Protein AF-W4RI88-F1 (afdb_monomer_lite)

Sequence (67 aa):
MLQRRGINSTLYLGTAKDETGKLIAHAWLRSGSYYVSGAEEMNRFTVVSKFSNKKNIEYEEFTNGDY

Organism: NCBI:txid1294265

Secondary structure (DSSP, 8-state):
-TGGGT--EEEEEEEEE-TTS-EEEEEEEEETTEEEES-TTGGGSEEEEEEEE--------------

Foldseek 3Di:
DQVVVVFKKKKWKWWAQDPVRDIDIFIWMDTVPDTDDRVPCPVRTDTPDMDIDHDDPDDDPPPPDDD

InterPro domains:
  IPR032708 Microcin J25-processing protein McjB, C-terminal [PF13471] (1-49)
  IPR053521 Microcin J25-processing enzyme [NF033537] (1-51)

Radius of gyration: 18.59 Å; chains: 1; bounding box: 37×17×65 Å

Structure (mmCIF, N/CA/C/O backbone):
data_AF-W4RI88-F1
#
_entry.id   AF-W4RI88-F1
#
loop_
_atom_site.group_PDB
_atom_site.id
_atom_site.type_symbol
_atom_site.label_atom_id
_atom_site.label_alt_id
_atom_site.label_comp_id
_atom_site.label_asym_id
_atom_site.label_entity_id
_atom_site.label_seq_id
_atom_site.pdbx_PDB_ins_code
_atom_site.Cartn_x
_atom_site.Cartn_y
_atom_site.Cartn_z
_atom_site.occupancy
_atom_site.B_iso_or_equiv
_atom_site.auth_seq_id
_atom_site.auth_c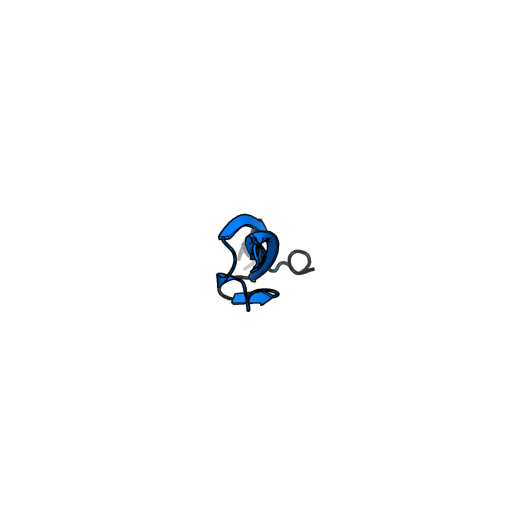omp_id
_atom_site.auth_asym_id
_atom_site.auth_atom_id
_atom_site.pdbx_PDB_model_num
ATOM 1 N N . MET A 1 1 ? 14.498 -7.930 -6.158 1.00 77.69 1 MET A N 1
ATOM 2 C CA . MET A 1 1 ? 14.269 -8.857 -7.299 1.00 77.69 1 MET A CA 1
ATOM 3 C C . MET A 1 1 ? 13.718 -8.150 -8.554 1.00 77.69 1 MET A C 1
ATOM 5 O O . MET A 1 1 ? 14.304 -8.377 -9.605 1.00 77.69 1 MET A O 1
ATOM 9 N N . LEU A 1 2 ? 12.672 -7.301 -8.497 1.00 85.00 2 LEU A N 1
ATOM 10 C CA . LEU A 1 2 ? 12.135 -6.580 -9.683 1.00 85.00 2 LEU A CA 1
ATOM 11 C C . LEU A 1 2 ? 13.064 -5.480 -10.219 1.00 85.00 2 LEU A C 1
ATOM 13 O O . LEU A 1 2 ? 13.401 -5.481 -11.398 1.00 85.00 2 LEU A O 1
ATOM 17 N N . GLN A 1 3 ? 13.570 -4.620 -9.333 1.00 84.31 3 GLN A N 1
ATOM 18 C CA . GLN A 1 3 ? 14.503 -3.544 -9.695 1.00 84.31 3 GLN A CA 1
ATOM 19 C C . GLN A 1 3 ? 15.745 -4.063 -10.447 1.00 84.31 3 GLN A C 1
ATOM 21 O O . GLN A 1 3 ? 16.176 -3.470 -11.431 1.00 84.31 3 GLN A O 1
ATOM 26 N N . ARG A 1 4 ? 16.288 -5.218 -10.030 1.00 86.38 4 ARG A N 1
ATOM 27 C CA . ARG A 1 4 ? 17.439 -5.873 -10.685 1.00 86.38 4 ARG A CA 1
ATOM 28 C C . ARG A 1 4 ? 17.150 -6.295 -12.129 1.00 86.38 4 ARG A C 1
ATOM 30 O O . ARG A 1 4 ? 18.076 -6.371 -12.920 1.00 86.38 4 ARG A O 1
ATOM 37 N N . ARG A 1 5 ? 15.882 -6.547 -12.467 1.00 88.75 5 ARG A N 1
ATOM 38 C CA . ARG A 1 5 ? 15.419 -6.881 -13.824 1.00 88.75 5 ARG A CA 1
ATOM 39 C C . ARG A 1 5 ? 15.000 -5.641 -14.624 1.00 88.75 5 ARG A C 1
ATOM 41 O O . ARG A 1 5 ? 14.413 -5.774 -15.685 1.00 88.75 5 ARG A O 1
ATOM 48 N N . GLY A 1 6 ? 15.262 -4.439 -14.101 1.00 86.19 6 GLY A N 1
ATOM 49 C CA . GLY A 1 6 ? 14.878 -3.177 -14.735 1.00 86.19 6 GLY A CA 1
ATOM 50 C C . GLY A 1 6 ? 13.383 -2.863 -14.674 1.00 86.19 6 GLY A C 1
ATOM 51 O O . GLY A 1 6 ? 12.935 -1.944 -15.348 1.00 86.19 6 GLY A O 1
ATOM 52 N N . ILE A 1 7 ? 12.611 -3.591 -13.864 1.00 89.12 7 ILE A N 1
ATOM 53 C CA . ILE A 1 7 ? 11.169 -3.377 -13.734 1.00 89.12 7 ILE A CA 1
ATOM 54 C C . ILE A 1 7 ? 10.923 -2.325 -12.653 1.00 89.12 7 ILE A C 1
ATOM 56 O O . ILE A 1 7 ? 11.298 -2.515 -11.491 1.00 89.12 7 ILE A O 1
ATOM 60 N N . ASN A 1 8 ? 10.279 -1.224 -13.043 1.00 91.81 8 ASN A N 1
ATOM 61 C CA . ASN A 1 8 ? 9.900 -0.142 -12.139 1.00 91.81 8 ASN A CA 1
ATOM 62 C C . ASN A 1 8 ? 8.863 -0.622 -11.128 1.00 91.81 8 ASN A C 1
ATOM 64 O O . ASN A 1 8 ? 7.837 -1.185 -11.501 1.00 91.81 8 ASN A O 1
ATOM 68 N N . SER A 1 9 ? 9.092 -0.348 -9.847 1.00 92.94 9 SER A N 1
ATOM 69 C CA . SER A 1 9 ? 8.167 -0.762 -8.793 1.00 92.94 9 SER A CA 1
ATOM 70 C C . SER A 1 9 ? 8.079 0.261 -7.671 1.00 92.94 9 SER A C 1
ATOM 72 O O . SER A 1 9 ? 9.061 0.933 -7.353 1.00 92.94 9 SER A O 1
ATOM 74 N N . THR A 1 10 ? 6.916 0.325 -7.035 1.00 95.75 10 THR A N 1
ATOM 75 C CA . THR A 1 10 ? 6.651 1.123 -5.843 1.00 95.75 10 THR A CA 1
ATOM 76 C C . THR A 1 10 ? 6.222 0.202 -4.704 1.00 95.75 10 THR A C 1
ATOM 78 O O . THR A 1 10 ? 5.240 -0.529 -4.842 1.00 95.75 10 THR A O 1
ATOM 81 N N . LEU A 1 11 ? 6.948 0.244 -3.589 1.00 96.44 11 LEU A N 1
ATOM 82 C CA . LEU A 1 11 ? 6.592 -0.412 -2.333 1.00 96.44 11 LEU A CA 1
ATOM 83 C C . LEU A 1 11 ? 5.737 0.543 -1.497 1.00 96.44 11 LEU A C 1
ATOM 85 O O . LEU A 1 11 ? 6.142 1.677 -1.249 1.00 96.44 11 LEU A O 1
ATOM 89 N N . TYR A 1 12 ? 4.572 0.082 -1.067 1.00 98.12 12 TYR A N 1
ATOM 90 C CA . TYR A 1 12 ? 3.658 0.798 -0.186 1.00 98.12 12 TYR A CA 1
ATOM 91 C C . TYR A 1 12 ? 3.741 0.181 1.202 1.00 98.12 12 TYR A C 1
ATOM 93 O O . TYR A 1 12 ? 3.727 -1.043 1.319 1.00 98.12 12 TYR A O 1
ATOM 101 N N . LEU A 1 13 ? 3.806 1.023 2.230 1.00 98.25 13 LEU A N 1
ATOM 102 C CA . LEU A 1 13 ? 3.702 0.619 3.629 1.00 98.25 13 LEU A CA 1
ATOM 103 C C . LEU A 1 13 ? 2.442 1.239 4.223 1.00 98.25 13 LEU A C 1
ATOM 105 O O . LEU A 1 13 ? 2.219 2.448 4.078 1.00 98.25 13 LEU A O 1
ATOM 109 N N . GLY A 1 14 ? 1.640 0.427 4.900 1.00 98.44 14 GLY A N 1
ATOM 110 C CA . GLY A 1 14 ? 0.419 0.869 5.556 1.00 98.44 14 GLY A CA 1
ATOM 111 C C . GLY A 1 14 ? 0.281 0.326 6.970 1.00 98.44 14 GLY A C 1
ATOM 112 O O . GLY A 1 14 ? 0.882 -0.688 7.322 1.00 98.44 14 GLY A O 1
ATOM 113 N N . THR A 1 15 ? -0.517 1.013 7.781 1.00 98.31 15 THR A N 1
ATOM 114 C CA . THR A 1 15 ? -0.858 0.593 9.141 1.00 98.31 15 THR A CA 1
ATOM 115 C C . THR A 1 15 ? -2.366 0.620 9.364 1.00 98.31 15 THR A C 1
ATOM 117 O O . THR A 1 15 ? -3.095 1.381 8.728 1.00 98.31 15 THR A O 1
ATOM 120 N N . ALA A 1 16 ? -2.842 -0.244 10.253 1.00 98.19 16 ALA A N 1
ATOM 121 C CA . ALA A 1 16 ? -4.241 -0.341 10.654 1.00 98.19 16 ALA A CA 1
ATOM 122 C C . ALA A 1 16 ? -4.330 -0.696 12.141 1.00 98.19 16 ALA A C 1
ATOM 124 O O . ALA A 1 16 ? -3.329 -1.062 12.758 1.00 98.19 16 ALA A O 1
ATOM 125 N N . LYS A 1 17 ? -5.528 -0.606 12.714 1.00 97.94 17 LYS A N 1
ATOM 126 C CA . LYS A 1 17 ? -5.831 -1.256 13.991 1.00 97.94 17 LYS A CA 1
ATOM 127 C C . LYS A 1 17 ? -6.555 -2.564 13.705 1.00 97.94 17 LYS A C 1
ATOM 129 O O . LYS A 1 17 ? -7.461 -2.576 12.875 1.00 97.94 17 LYS A O 1
ATOM 134 N N . ASP A 1 18 ? -6.143 -3.640 14.359 1.00 96.25 18 ASP A N 1
ATOM 135 C CA . ASP A 1 18 ? -6.893 -4.894 14.328 1.00 96.25 18 ASP A CA 1
ATOM 136 C C . ASP A 1 18 ? -8.150 -4.823 15.216 1.00 96.25 18 ASP A C 1
ATOM 138 O O . ASP A 1 18 ? -8.446 -3.796 15.834 1.00 96.25 18 ASP A O 1
ATOM 142 N N . GLU A 1 19 ? -8.896 -5.924 15.285 1.00 96.56 19 GLU A N 1
ATOM 143 C CA . GLU A 1 19 ? -10.136 -6.040 16.067 1.00 96.56 19 GLU A CA 1
ATOM 144 C C . GLU A 1 19 ? -9.924 -5.828 17.574 1.00 96.56 19 GLU A C 1
ATOM 146 O O . GLU A 1 19 ? -10.843 -5.429 18.285 1.00 96.56 19 GLU A O 1
ATOM 151 N N . THR A 1 20 ? -8.700 -6.040 18.063 1.00 97.38 20 THR A N 1
ATOM 152 C CA . THR A 1 20 ? -8.314 -5.811 19.463 1.00 97.38 20 THR A CA 1
ATOM 153 C C . THR A 1 20 ? -7.805 -4.387 19.708 1.00 97.38 20 THR A C 1
ATOM 155 O O . THR A 1 20 ? -7.459 -4.027 20.833 1.00 97.38 20 THR A O 1
ATOM 158 N N . GLY A 1 21 ? -7.754 -3.555 18.663 1.00 96.44 21 GLY A N 1
ATOM 159 C CA . GLY A 1 21 ? -7.234 -2.192 18.705 1.00 96.44 21 GLY A CA 1
ATOM 160 C C . GLY A 1 21 ? -5.710 -2.099 18.597 1.00 96.44 21 GLY A C 1
ATOM 161 O O . GLY A 1 21 ? -5.165 -0.993 18.712 1.00 96.44 21 GLY A O 1
ATOM 162 N N . LYS A 1 22 ? -5.007 -3.213 18.360 1.00 98.06 22 LYS A N 1
ATOM 163 C CA . LYS A 1 22 ? -3.548 -3.240 18.234 1.00 98.06 22 LYS A CA 1
ATOM 164 C C . LYS A 1 22 ? -3.125 -2.705 16.871 1.00 98.06 22 LYS A C 1
ATOM 166 O O . LYS A 1 22 ? -3.717 -3.021 15.843 1.00 98.06 22 LYS A O 1
ATOM 171 N N . LEU A 1 23 ? -2.064 -1.900 16.869 1.00 97.75 23 LEU A N 1
ATOM 172 C CA . LEU A 1 23 ? -1.462 -1.401 15.639 1.00 97.75 23 LEU A CA 1
ATOM 173 C C . LEU A 1 23 ? -0.793 -2.552 14.876 1.00 97.75 23 LEU A C 1
ATOM 175 O O . LEU A 1 23 ? 0.111 -3.211 15.395 1.00 97.75 23 LEU A O 1
ATOM 179 N N . ILE A 1 24 ? -1.215 -2.748 13.633 1.00 98.25 24 ILE A N 1
ATOM 180 C CA . ILE A 1 24 ? -0.651 -3.714 12.693 1.00 98.25 24 ILE A CA 1
ATOM 181 C C . ILE A 1 24 ? -0.106 -2.989 11.465 1.00 98.25 24 ILE A C 1
ATOM 183 O O . ILE A 1 24 ? -0.576 -1.909 11.101 1.00 98.25 24 ILE A O 1
ATOM 187 N N . ALA A 1 25 ? 0.900 -3.586 10.834 1.00 97.81 25 ALA A N 1
ATOM 188 C CA . ALA A 1 25 ? 1.557 -3.049 9.652 1.00 97.81 25 ALA A CA 1
ATOM 189 C C . ALA A 1 25 ? 1.450 -4.034 8.492 1.00 97.81 25 ALA A C 1
ATOM 191 O O . ALA A 1 25 ? 1.458 -5.248 8.693 1.00 97.81 25 ALA A O 1
ATOM 192 N N . HIS A 1 26 ? 1.392 -3.492 7.282 1.00 98.00 26 HIS A N 1
ATOM 193 C CA . HIS A 1 26 ? 1.358 -4.264 6.052 1.00 98.00 26 HIS A CA 1
ATOM 194 C C . H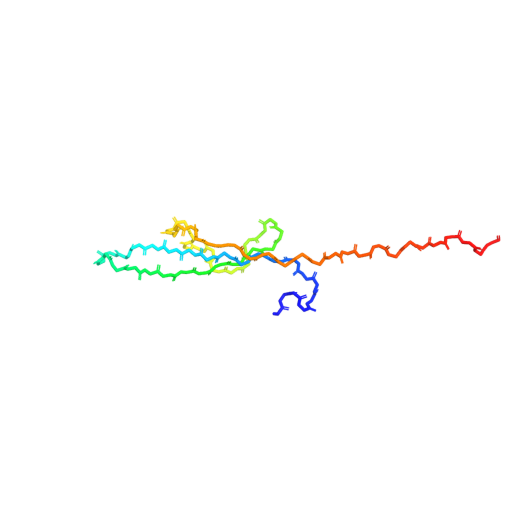IS A 1 26 ? 2.136 -3.570 4.940 1.00 98.00 26 HIS A C 1
ATOM 196 O O . HIS A 1 26 ? 2.379 -2.360 4.985 1.00 98.00 26 HIS A O 1
ATOM 202 N N . ALA A 1 27 ? 2.527 -4.349 3.937 1.00 98.00 27 ALA A N 1
ATOM 203 C CA . ALA A 1 27 ? 3.256 -3.861 2.782 1.00 98.00 27 ALA A CA 1
ATOM 204 C C . ALA A 1 27 ? 2.763 -4.521 1.495 1.00 98.00 27 ALA A C 1
ATOM 206 O O . ALA A 1 27 ? 2.499 -5.722 1.453 1.00 98.00 27 ALA A O 1
ATOM 207 N N . TRP A 1 28 ? 2.685 -3.739 0.422 1.00 97.94 28 TRP A N 1
ATOM 208 C CA . TRP A 1 28 ? 2.294 -4.239 -0.894 1.00 97.94 28 TRP A CA 1
ATOM 209 C C . TRP A 1 28 ? 3.081 -3.568 -2.013 1.00 97.94 28 TRP A C 1
ATOM 211 O O . TRP A 1 28 ? 3.612 -2.463 -1.873 1.00 97.94 28 TRP A O 1
ATOM 221 N N . LEU A 1 29 ? 3.184 -4.268 -3.139 1.00 96.31 29 LEU A N 1
ATOM 222 C CA . LEU A 1 29 ? 4.044 -3.887 -4.254 1.00 96.31 29 LEU A CA 1
ATOM 223 C C . LEU A 1 29 ? 3.212 -3.580 -5.498 1.00 96.31 29 LEU A C 1
ATOM 225 O O . LEU A 1 29 ? 2.340 -4.359 -5.880 1.00 96.31 29 LEU A O 1
ATOM 229 N N . ARG A 1 30 ? 3.522 -2.468 -6.164 1.00 95.88 30 ARG A N 1
ATOM 230 C CA . ARG A 1 30 ? 2.917 -2.048 -7.435 1.00 95.88 30 ARG A CA 1
ATOM 231 C C . ARG A 1 30 ? 3.995 -1.896 -8.504 1.00 95.88 30 ARG A C 1
ATOM 233 O O . ARG A 1 30 ? 5.069 -1.383 -8.211 1.00 95.88 30 ARG A O 1
ATOM 240 N N . SER A 1 31 ? 3.706 -2.286 -9.738 1.00 93.44 31 SER A N 1
ATOM 241 C CA . SER A 1 31 ? 4.549 -2.067 -10.918 1.00 93.44 31 SER A CA 1
ATOM 242 C C . SER A 1 31 ? 3.680 -1.540 -12.053 1.00 93.44 31 SER A C 1
ATOM 244 O O . SER A 1 31 ? 2.739 -2.211 -12.478 1.00 93.44 31 SER A O 1
ATOM 246 N N . GLY A 1 32 ? 3.960 -0.326 -12.536 1.00 89.69 32 GLY A N 1
ATOM 247 C CA . GLY A 1 32 ? 3.055 0.354 -13.470 1.00 89.69 32 GLY A CA 1
ATOM 248 C C . GLY A 1 32 ? 1.640 0.415 -12.891 1.00 89.69 32 GLY A C 1
ATOM 249 O O . GLY A 1 32 ? 1.483 0.739 -11.720 1.00 89.69 32 GLY A O 1
ATOM 250 N N . SER A 1 33 ? 0.621 0.064 -13.673 1.00 92.12 33 SER A N 1
ATOM 251 C CA . SER A 1 33 ? -0.783 0.051 -13.230 1.00 92.12 33 SER A CA 1
ATOM 252 C C . SER A 1 33 ? -1.183 -1.171 -12.395 1.00 92.12 33 SER A C 1
ATOM 254 O O . SER A 1 33 ? -2.305 -1.210 -11.901 1.00 92.12 33 SER A O 1
ATOM 256 N N . TYR A 1 34 ? -0.290 -2.144 -12.205 1.00 94.50 34 TYR A N 1
ATOM 257 C CA . TYR A 1 34 ? -0.623 -3.434 -11.604 1.00 94.50 34 TYR A CA 1
ATOM 258 C C . TYR A 1 34 ? -0.094 -3.561 -10.182 1.00 94.50 34 TYR A C 1
ATOM 260 O O . TYR A 1 34 ? 1.050 -3.200 -9.891 1.00 94.50 34 TYR A O 1
ATOM 268 N N . TYR A 1 35 ? -0.905 -4.140 -9.302 1.00 96.06 35 TYR A N 1
ATOM 269 C CA . TYR A 1 35 ? -0.431 -4.631 -8.018 1.00 96.06 35 TYR A CA 1
ATOM 270 C C . TYR A 1 35 ? 0.124 -6.041 -8.180 1.00 96.06 35 TYR A C 1
ATOM 272 O O . TYR A 1 35 ? -0.524 -6.912 -8.747 1.00 96.06 35 TYR A O 1
ATOM 280 N N . VAL A 1 36 ? 1.351 -6.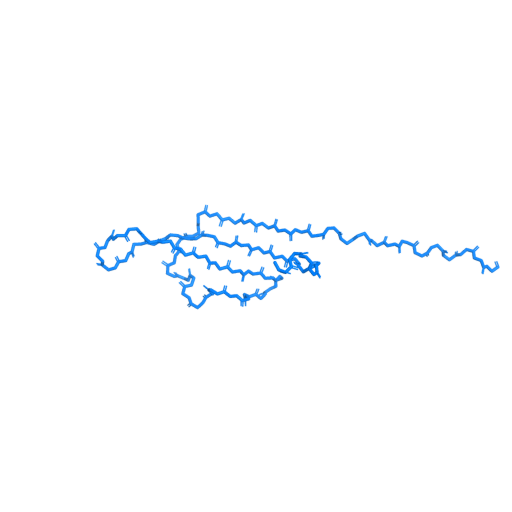239 -7.711 1.00 94.50 36 VAL A N 1
ATOM 281 C CA . VAL A 1 36 ? 2.122 -7.465 -7.940 1.00 94.50 36 VAL A CA 1
ATOM 282 C C . VAL A 1 36 ? 1.973 -8.434 -6.772 1.00 94.50 36 VAL A C 1
ATOM 284 O O . VAL A 1 36 ? 1.960 -9.641 -6.973 1.00 94.50 36 VAL A O 1
ATOM 287 N N . SER A 1 37 ? 1.904 -7.922 -5.541 1.00 95.12 37 SER A N 1
ATOM 288 C CA . SER A 1 37 ? 1.831 -8.748 -4.332 1.00 95.12 37 SER A CA 1
ATOM 289 C C . SER A 1 37 ? 1.329 -7.939 -3.135 1.00 95.12 37 SER A C 1
ATOM 291 O O . SER A 1 37 ? 1.540 -6.724 -3.080 1.00 95.12 37 SER A O 1
ATOM 293 N N . GLY A 1 38 ? 0.676 -8.616 -2.183 1.00 94.88 38 GLY A N 1
ATOM 294 C CA . GLY A 1 38 ? 0.216 -8.051 -0.907 1.00 94.88 38 GLY A CA 1
ATOM 295 C C . GLY A 1 38 ? -1.023 -7.156 -1.005 1.00 94.88 38 GLY A C 1
ATOM 296 O O . GLY A 1 38 ? -1.400 -6.520 -0.029 1.00 94.88 38 GLY A O 1
ATOM 297 N N . ALA A 1 39 ? -1.651 -7.070 -2.175 1.00 96.38 39 ALA A N 1
ATOM 298 C CA . ALA A 1 39 ? -2.692 -6.090 -2.464 1.00 96.38 39 ALA A CA 1
ATOM 299 C C . ALA A 1 39 ? -4.102 -6.454 -1.984 1.00 96.38 39 ALA A C 1
ATOM 301 O O . ALA A 1 39 ? -4.928 -5.557 -1.846 1.00 96.38 39 ALA A O 1
ATOM 302 N N . GLU A 1 40 ? -4.362 -7.735 -1.729 1.00 96.56 40 GLU A N 1
ATOM 303 C CA . GLU A 1 40 ? -5.694 -8.280 -1.417 1.00 96.56 40 GLU A CA 1
ATOM 304 C C . GLU A 1 40 ? -6.364 -7.569 -0.237 1.00 96.56 40 GLU A C 1
ATOM 306 O O . GLU A 1 40 ? -7.564 -7.328 -0.254 1.00 96.56 40 GLU A O 1
ATOM 311 N N . GLU A 1 41 ? -5.565 -7.157 0.746 1.00 94.00 41 GLU A N 1
ATOM 312 C CA . GLU A 1 41 ? -6.042 -6.550 1.987 1.00 94.00 41 GLU A CA 1
ATOM 313 C C . GLU A 1 41 ? -5.649 -5.069 2.115 1.00 94.00 41 GLU A C 1
ATOM 315 O O . GLU A 1 41 ? -5.806 -4.473 3.179 1.00 94.00 41 GLU A O 1
ATOM 320 N N . MET A 1 42 ? -5.117 -4.444 1.053 1.00 95.81 42 MET A N 1
ATOM 321 C CA . MET A 1 42 ? -4.524 -3.098 1.147 1.00 95.81 42 MET A CA 1
ATOM 322 C C . MET A 1 42 ? -5.520 -2.032 1.621 1.00 95.81 42 MET A C 1
ATOM 324 O O . MET A 1 42 ? -5.133 -1.062 2.265 1.00 95.81 42 MET A O 1
ATOM 328 N N . ASN A 1 43 ? -6.802 -2.208 1.294 1.00 96.88 43 ASN A N 1
ATOM 329 C CA . ASN A 1 43 ? -7.883 -1.281 1.623 1.00 96.88 43 ASN A CA 1
ATOM 330 C C . ASN A 1 43 ? -8.159 -1.202 3.130 1.00 96.88 43 ASN A C 1
ATOM 332 O O . ASN A 1 43 ? -8.796 -0.253 3.578 1.00 96.88 43 ASN A O 1
ATOM 336 N N . ARG A 1 44 ? -7.677 -2.179 3.907 1.00 97.19 44 ARG A N 1
ATOM 337 C CA . ARG A 1 44 ? -7.774 -2.192 5.370 1.00 97.19 44 ARG A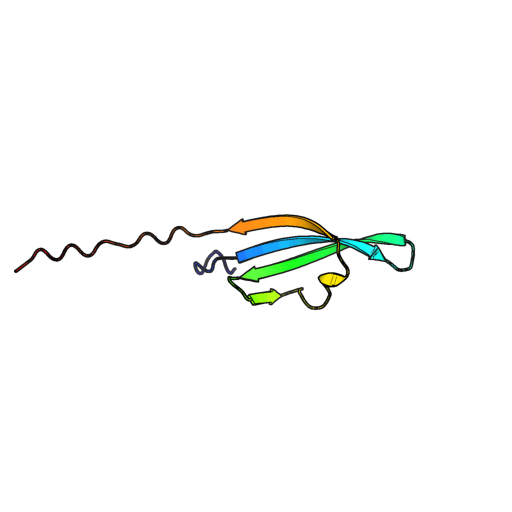 CA 1
ATOM 338 C C . ARG A 1 44 ? -6.729 -1.293 6.037 1.00 97.19 44 ARG A C 1
ATOM 340 O O . ARG A 1 44 ? -6.851 -1.018 7.227 1.00 97.19 44 ARG A O 1
ATOM 347 N N . PHE A 1 45 ? -5.708 -0.848 5.299 1.00 98.25 45 PHE A N 1
ATOM 348 C CA . PHE A 1 45 ? -4.553 -0.132 5.838 1.00 98.25 45 PHE A CA 1
ATOM 349 C C . PHE A 1 45 ? -4.483 1.310 5.333 1.00 98.25 45 PHE A C 1
ATOM 351 O O . PHE A 1 45 ? -4.624 1.593 4.144 1.00 98.25 45 PHE A O 1
ATOM 358 N N . THR A 1 46 ? -4.156 2.230 6.237 1.00 98.25 46 THR A N 1
ATOM 359 C CA . THR A 1 46 ? -3.808 3.611 5.894 1.00 98.25 46 THR A CA 1
ATOM 360 C C . THR A 1 46 ? -2.359 3.658 5.436 1.00 98.25 46 THR A C 1
ATOM 362 O O . THR A 1 46 ? -1.463 3.222 6.157 1.00 98.25 46 THR A O 1
ATOM 365 N N . VAL A 1 47 ? -2.105 4.204 4.246 1.00 98.12 47 VAL A N 1
ATOM 366 C CA . VAL A 1 47 ? -0.739 4.341 3.725 1.00 98.12 47 VAL A CA 1
ATOM 367 C C . VAL A 1 47 ? 0.039 5.362 4.546 1.00 98.12 47 VAL A C 1
ATOM 369 O O . VAL A 1 47 ? -0.363 6.519 4.640 1.00 98.12 47 VAL A O 1
ATOM 372 N N . VAL A 1 48 ? 1.192 4.945 5.064 1.00 98.06 48 VAL A N 1
ATOM 373 C CA . VAL A 1 48 ? 2.113 5.808 5.819 1.00 98.06 48 VAL A CA 1
ATOM 374 C C . VAL A 1 48 ? 3.373 6.153 5.030 1.00 98.06 48 VAL A C 1
ATOM 376 O O . VAL A 1 48 ? 3.989 7.182 5.287 1.00 98.06 48 VAL A O 1
ATOM 379 N N . SER A 1 49 ? 3.766 5.326 4.053 1.00 97.94 49 SER A N 1
ATOM 380 C CA . SER A 1 49 ? 4.916 5.618 3.193 1.00 97.94 49 SER A CA 1
ATOM 381 C C . SER A 1 49 ? 4.848 4.899 1.845 1.00 97.94 49 SER A C 1
ATOM 383 O O . SER A 1 49 ? 4.197 3.860 1.700 1.00 97.94 49 SER A O 1
ATOM 385 N N . LYS A 1 50 ? 5.535 5.462 0.846 1.00 97.38 50 LYS A N 1
ATOM 386 C CA . LYS A 1 50 ? 5.691 4.902 -0.501 1.00 97.38 50 LYS A CA 1
ATOM 387 C C . LYS A 1 50 ? 7.135 5.082 -0.966 1.00 97.38 50 LYS A C 1
ATOM 389 O O . LYS A 1 50 ? 7.643 6.199 -0.972 1.00 97.38 50 LYS A O 1
ATOM 394 N N . PHE A 1 51 ? 7.759 4.007 -1.433 1.00 95.06 51 PHE A N 1
ATOM 395 C CA . PHE A 1 51 ? 9.122 4.016 -1.968 1.00 95.06 51 PHE A CA 1
ATOM 396 C C . PHE A 1 51 ? 9.102 3.569 -3.423 1.00 95.06 51 PHE A C 1
ATOM 398 O O . PHE A 1 51 ? 8.729 2.434 -3.714 1.00 95.06 51 PHE A O 1
ATOM 405 N N . SER A 1 52 ? 9.490 4.448 -4.346 1.00 92.62 52 SER A N 1
ATOM 406 C CA . SER A 1 52 ? 9.488 4.151 -5.780 1.00 92.62 52 SER A CA 1
ATOM 407 C C . SER A 1 52 ? 10.905 4.021 -6.318 1.00 92.62 52 SER A C 1
ATOM 409 O O . SER A 1 52 ? 11.743 4.881 -6.069 1.00 92.62 52 SER A O 1
ATOM 411 N N . ASN A 1 53 ? 11.149 2.978 -7.109 1.00 84.81 53 ASN A N 1
ATOM 412 C CA . ASN A 1 53 ? 12.383 2.809 -7.865 1.00 84.81 53 ASN A CA 1
ATOM 413 C C . ASN A 1 53 ? 12.068 2.970 -9.352 1.00 84.81 53 ASN A C 1
ATOM 415 O O . ASN A 1 53 ? 11.394 2.121 -9.942 1.00 84.81 53 ASN A O 1
ATOM 419 N N . LYS A 1 54 ? 12.504 4.093 -9.927 1.00 73.62 54 LYS A N 1
ATOM 420 C CA . LYS A 1 54 ? 12.347 4.415 -11.346 1.00 73.62 54 LYS A CA 1
ATOM 421 C C . LYS A 1 54 ? 13.718 4.236 -11.996 1.00 73.62 54 LYS A C 1
ATOM 423 O O . LYS A 1 54 ? 14.638 4.981 -11.675 1.00 73.62 54 LYS A O 1
ATOM 428 N N . LYS A 1 55 ? 13.880 3.242 -12.870 1.00 68.56 55 LYS A N 1
ATOM 429 C CA . LYS A 1 55 ? 15.003 3.245 -13.807 1.00 68.56 55 LYS A CA 1
ATOM 430 C C .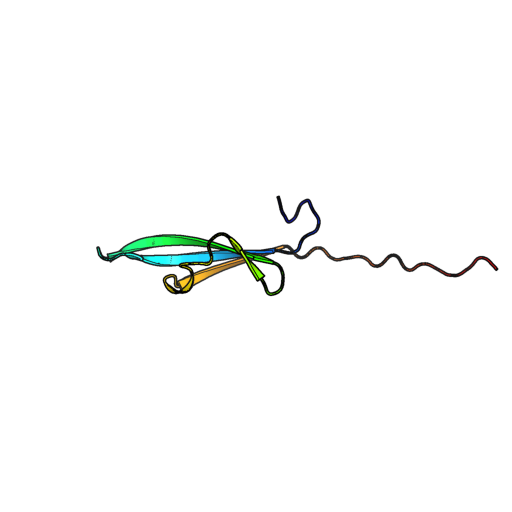 LYS A 1 55 ? 14.738 4.344 -14.830 1.00 68.56 55 LYS A C 1
ATOM 432 O O . LYS A 1 55 ? 13.680 4.351 -15.461 1.00 68.56 55 LYS A O 1
ATOM 437 N N . ASN A 1 56 ? 15.702 5.245 -14.984 1.00 61.12 56 ASN A N 1
ATOM 438 C CA . ASN A 1 56 ? 15.809 6.038 -16.197 1.00 61.12 56 ASN A CA 1
ATOM 439 C C . ASN A 1 56 ? 16.142 5.048 -17.314 1.00 61.12 56 ASN A C 1
ATOM 441 O O . ASN A 1 56 ? 17.137 4.330 -17.226 1.00 61.12 56 ASN A O 1
ATOM 445 N N . ILE A 1 57 ? 15.247 4.919 -18.287 1.00 64.12 57 ILE A N 1
ATOM 446 C CA . ILE A 1 57 ? 15.582 4.243 -19.533 1.00 64.12 57 ILE A CA 1
ATOM 447 C C . ILE A 1 57 ? 16.304 5.316 -20.342 1.00 64.12 57 ILE A C 1
ATOM 449 O O . ILE A 1 57 ? 15.667 6.268 -20.785 1.00 64.12 57 ILE A O 1
ATOM 453 N N . GLU A 1 58 ? 17.629 5.229 -20.423 1.00 61.97 58 GLU A N 1
ATOM 454 C CA . GLU A 1 58 ? 18.384 5.993 -21.413 1.00 61.97 58 GLU A CA 1
ATOM 455 C C . GLU A 1 58 ? 18.046 5.386 -22.774 1.00 61.97 58 GLU A C 1
ATOM 457 O O . GLU A 1 58 ? 18.239 4.189 -22.994 1.00 61.97 58 GLU A O 1
ATOM 462 N N . TYR A 1 59 ? 17.444 6.185 -23.651 1.00 59.19 59 TYR A N 1
ATOM 463 C CA . TYR A 1 59 ? 17.341 5.819 -25.054 1.00 59.19 59 TYR A CA 1
ATOM 464 C C . TYR A 1 59 ? 18.729 6.034 -25.651 1.00 59.19 59 TYR A C 1
ATOM 466 O O . TYR A 1 59 ? 19.201 7.167 -25.686 1.00 59.19 59 TYR A O 1
ATOM 474 N N . GLU A 1 60 ? 19.391 4.964 -26.091 1.00 59.00 60 GLU A N 1
ATOM 475 C CA . GLU A 1 60 ? 20.532 5.120 -26.988 1.00 59.00 60 GLU A CA 1
ATOM 476 C C . GLU A 1 60 ? 19.996 5.708 -28.296 1.00 59.00 60 GLU A C 1
ATOM 478 O O . GLU A 1 60 ? 19.211 5.077 -29.011 1.00 59.00 60 GLU A O 1
ATOM 483 N N . GLU A 1 61 ? 20.357 6.960 -28.575 1.00 53.69 61 GLU A N 1
ATOM 484 C CA . GLU A 1 61 ? 20.137 7.552 -29.886 1.00 53.69 61 GLU A CA 1
ATOM 485 C C . GLU A 1 61 ? 20.983 6.769 -30.894 1.00 53.69 61 GLU A C 1
ATOM 487 O O . GLU A 1 61 ? 22.203 6.906 -30.950 1.00 53.69 61 GLU A O 1
ATOM 492 N N . PHE A 1 62 ? 20.336 5.920 -31.694 1.00 59.44 62 PHE A N 1
ATOM 493 C CA . PHE A 1 62 ? 20.951 5.361 -32.891 1.00 59.44 62 PHE A CA 1
ATOM 494 C C . PHE A 1 62 ? 21.196 6.517 -33.866 1.00 59.44 62 PHE A C 1
ATOM 496 O O . PHE A 1 62 ? 20.295 6.930 -34.600 1.00 59.44 62 PHE A O 1
ATOM 503 N N . THR A 1 63 ? 22.407 7.074 -33.862 1.00 61.16 63 THR A N 1
ATOM 504 C CA . THR A 1 63 ? 22.847 8.007 -34.897 1.00 61.16 63 THR A CA 1
ATOM 505 C C . THR A 1 63 ? 22.923 7.247 -36.218 1.00 61.16 63 THR A C 1
ATOM 507 O O . THR A 1 63 ? 23.877 6.518 -36.480 1.00 61.16 63 THR A O 1
ATOM 510 N N . ASN A 1 64 ? 21.890 7.399 -37.046 1.00 59.12 64 ASN A N 1
ATOM 511 C CA . ASN A 1 64 ? 21.931 7.055 -38.463 1.00 59.12 64 ASN A CA 1
ATOM 512 C C . ASN A 1 64 ? 22.996 7.936 -39.129 1.00 59.12 64 ASN A C 1
ATOM 514 O O . ASN A 1 64 ? 22.741 9.119 -39.355 1.00 59.12 64 ASN A O 1
ATOM 518 N N . GLY A 1 65 ? 24.187 7.393 -39.386 1.00 55.56 65 GLY A N 1
ATOM 519 C CA . GLY A 1 65 ? 25.313 8.199 -39.862 1.00 55.56 65 GLY A CA 1
ATOM 520 C C . GLY A 1 65 ? 26.344 7.507 -40.746 1.00 55.56 65 GLY A C 1
ATOM 521 O O 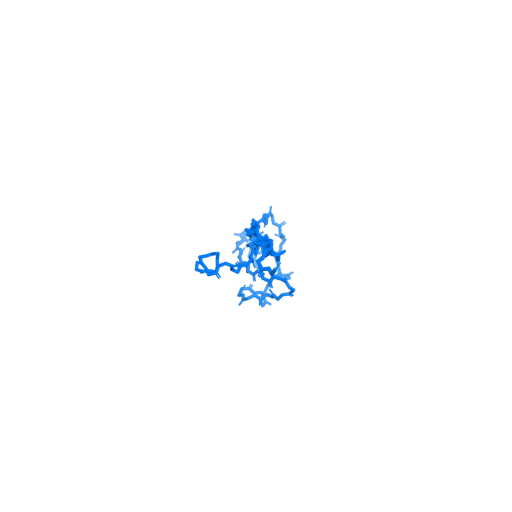. GLY A 1 65 ? 27.352 8.141 -41.012 1.00 55.56 65 GLY A O 1
ATOM 522 N N . ASP A 1 66 ? 26.099 6.283 -41.227 1.00 52.81 66 ASP A N 1
ATOM 523 C CA . ASP A 1 66 ? 26.976 5.616 -42.203 1.00 52.81 66 ASP A CA 1
ATOM 524 C C . ASP A 1 66 ? 26.172 5.188 -43.447 1.00 52.81 66 ASP A C 1
ATOM 526 O O . ASP A 1 66 ? 25.760 4.033 -43.572 1.00 52.81 66 ASP A O 1
ATOM 530 N N . TYR A 1 67 ? 25.929 6.144 -44.351 1.00 49.25 67 TYR A N 1
ATOM 531 C CA . TYR A 1 67 ? 25.646 5.935 -45.780 1.00 49.25 67 TYR A CA 1
ATOM 532 C C . TYR A 1 67 ? 26.315 7.040 -46.596 1.00 49.25 67 TYR A C 1
ATOM 534 O O . TYR A 1 67 ? 26.183 8.219 -46.192 1.00 49.25 67 TYR A O 1
#

pLDDT: mean 87.38, std 14.95, range [49.25, 98.44]